Protein AF-A0A1J7IMK9-F1 (afdb_monomer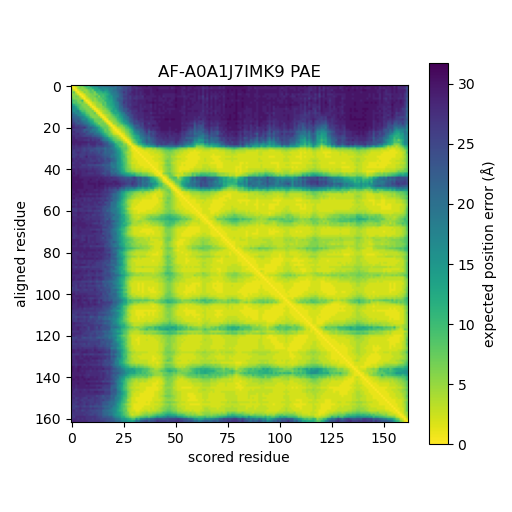)

Radius of gyration: 25.82 Å; Cα contacts (8 Å, |Δi|>4): 343; chains: 1; bounding box: 60×84×51 Å

Foldseek 3Di:
DPPDPPPPPPPPPPPDPPPPDPPPPPQPFDDWKKKAQWKWKKAQDPPPRQWIKIKTWIWTDPDPPDDTQIAMD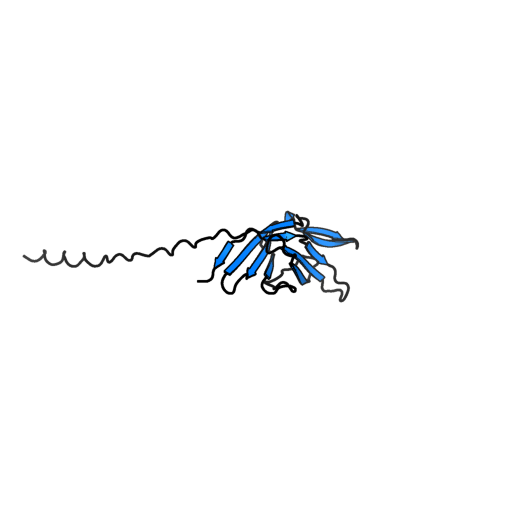MDTDRDLFHAWAPWDARPVDRQKTWIWHDDDFWIKTKIKGDPDPFKMKIFIDTGGCVQWDFDQDPVRDTMTIGNDDRIDITGITIGGDD

Structure (mmCIF, N/CA/C/O backbone):
data_AF-A0A1J7IMK9-F1
#
_entry.id   AF-A0A1J7IMK9-F1
#
loop_
_atom_site.group_PDB
_atom_site.id
_atom_site.type_symbol
_atom_site.label_atom_id
_atom_site.label_alt_id
_atom_site.label_comp_id
_atom_site.label_asym_id
_atom_site.label_entity_id
_atom_site.label_seq_id
_atom_site.pdbx_PDB_ins_code
_atom_site.Cartn_x
_atom_site.Cartn_y
_atom_site.Cartn_z
_atom_site.occupancy
_atom_site.B_iso_or_equiv
_atom_site.auth_seq_id
_atom_site.auth_comp_id
_atom_site.auth_asym_id
_atom_site.auth_atom_id
_atom_site.pdbx_PDB_model_num
ATOM 1 N N . MET A 1 1 ? -33.510 -70.139 31.226 1.00 50.41 1 MET A N 1
ATOM 2 C CA . MET A 1 1 ? -33.790 -68.727 31.565 1.00 50.41 1 MET A CA 1
ATOM 3 C C . MET A 1 1 ? -32.449 -68.019 31.714 1.00 50.41 1 MET A C 1
ATOM 5 O O . MET A 1 1 ? -31.914 -68.016 32.810 1.00 50.41 1 MET A O 1
ATOM 9 N N . THR A 1 2 ? -31.841 -67.535 30.623 1.00 49.69 2 THR A N 1
ATOM 10 C CA . THR A 1 2 ? -30.427 -67.088 30.686 1.00 49.69 2 THR A CA 1
ATOM 11 C C . THR A 1 2 ? -29.993 -66.141 29.558 1.00 49.69 2 THR A C 1
ATOM 13 O O . THR A 1 2 ? -28.808 -66.024 29.290 1.00 49.69 2 THR A O 1
ATOM 16 N N . TYR A 1 3 ? -30.919 -65.447 28.887 1.00 47.97 3 TYR A N 1
ATOM 17 C CA . TYR A 1 3 ? -30.563 -64.553 27.766 1.00 47.97 3 TYR A CA 1
ATOM 18 C C . TYR A 1 3 ? -31.279 -63.194 27.778 1.00 47.97 3 TYR A C 1
ATOM 20 O O . TYR A 1 3 ? -31.255 -62.487 26.779 1.00 47.97 3 TYR A O 1
ATOM 28 N N . LEU A 1 4 ? -31.909 -62.799 28.892 1.00 44.88 4 LEU A N 1
ATOM 29 C CA . LEU A 1 4 ? -32.626 -61.515 28.970 1.00 44.88 4 LEU A CA 1
ATOM 30 C C . LEU A 1 4 ? -31.878 -60.413 29.740 1.00 44.88 4 LEU A C 1
ATOM 32 O O . LEU A 1 4 ? -32.256 -59.252 29.652 1.00 44.88 4 LEU A O 1
ATOM 36 N N . ALA A 1 5 ? -30.816 -60.750 30.480 1.00 47.50 5 ALA A N 1
ATOM 37 C CA . ALA A 1 5 ? -30.140 -59.799 31.369 1.00 47.50 5 ALA A CA 1
ATOM 38 C C . ALA A 1 5 ? -29.012 -58.987 30.699 1.00 47.50 5 ALA A C 1
ATOM 40 O O . ALA A 1 5 ? -28.579 -57.985 31.255 1.00 47.50 5 ALA A O 1
ATOM 41 N N . TYR A 1 6 ? -28.546 -59.379 29.507 1.00 43.62 6 TYR A N 1
ATOM 42 C CA . TYR A 1 6 ? -27.388 -58.740 28.860 1.00 43.62 6 TYR A CA 1
ATOM 43 C C . TYR A 1 6 ? -27.736 -57.633 27.851 1.00 43.62 6 TYR A C 1
ATOM 45 O O . TYR A 1 6 ? -26.844 -56.911 27.421 1.00 43.62 6 TYR A O 1
ATOM 53 N N . MET A 1 7 ? -29.012 -57.446 27.500 1.00 41.06 7 MET A N 1
ATOM 54 C CA . MET A 1 7 ? -29.423 -56.425 26.518 1.00 41.06 7 MET A CA 1
ATOM 55 C C . MET A 1 7 ? -29.675 -55.035 27.124 1.00 41.06 7 MET A C 1
ATOM 57 O O . MET A 1 7 ? -29.785 -54.067 26.379 1.00 41.06 7 MET A O 1
ATOM 61 N N . LEU A 1 8 ? -29.740 -54.898 28.456 1.00 42.22 8 LEU A N 1
ATOM 62 C CA . LEU A 1 8 ? -30.086 -53.621 29.101 1.00 42.22 8 LEU A CA 1
ATOM 63 C C . LEU A 1 8 ? -28.885 -52.749 29.507 1.00 42.22 8 LEU A C 1
ATOM 65 O O . LEU A 1 8 ? -29.082 -51.618 29.937 1.00 42.22 8 LEU A O 1
ATOM 69 N N . ALA A 1 9 ? -27.652 -53.243 29.373 1.00 43.25 9 ALA A N 1
ATOM 70 C CA . ALA A 1 9 ? -26.451 -52.512 29.794 1.00 43.25 9 ALA A CA 1
ATOM 71 C C . ALA A 1 9 ? -25.758 -51.732 28.659 1.00 43.25 9 ALA A C 1
ATOM 73 O O . ALA A 1 9 ? -24.780 -51.036 28.916 1.00 43.25 9 ALA A O 1
ATOM 74 N N . LEU A 1 10 ? -26.245 -51.820 27.415 1.00 42.47 10 LEU A N 1
ATOM 75 C CA . LEU A 1 10 ? -25.598 -51.183 26.257 1.00 42.47 10 LEU A CA 1
ATOM 76 C C . LEU A 1 10 ? -26.254 -49.865 25.804 1.00 42.47 10 LEU A C 1
ATOM 78 O O . LEU A 1 10 ? -25.815 -49.278 24.821 1.00 42.47 10 LEU A O 1
ATOM 82 N N . LEU A 1 11 ? -27.302 -49.394 26.490 1.00 43.00 11 LEU A N 1
ATOM 83 C CA . LEU A 1 11 ? -28.131 -48.266 26.029 1.00 43.00 11 LEU A CA 1
ATOM 84 C C . LEU A 1 11 ? -27.959 -46.952 26.812 1.00 43.00 11 LEU A C 1
ATOM 86 O O . LEU A 1 11 ? -28.636 -45.978 26.501 1.00 43.00 11 LEU A O 1
ATOM 90 N N . CYS A 1 12 ? -27.042 -46.880 27.784 1.00 44.22 12 CYS A N 1
ATOM 91 C CA . CYS A 1 12 ? -26.853 -45.679 28.618 1.00 44.22 12 CYS A CA 1
ATOM 92 C C . CYS A 1 12 ? -25.571 -44.871 28.345 1.00 44.22 12 CYS A C 1
ATOM 94 O O . CYS A 1 12 ? -25.320 -43.900 29.050 1.00 44.22 12 CYS A O 1
ATOM 96 N N . ALA A 1 13 ? -24.771 -45.211 27.330 1.00 45.03 13 ALA A N 1
ATOM 97 C CA . ALA A 1 13 ? -23.503 -44.517 27.052 1.00 45.03 13 ALA A CA 1
ATOM 98 C C . ALA A 1 13 ? -23.560 -43.506 25.889 1.00 45.03 13 ALA A C 1
ATOM 100 O O . ALA A 1 13 ? -22.521 -43.071 25.407 1.00 45.03 13 ALA A O 1
ATOM 101 N N . LEU A 1 14 ? -24.752 -43.095 25.444 1.00 47.19 14 LEU A N 1
ATOM 102 C CA . LEU A 1 14 ? -24.914 -41.994 24.485 1.00 47.19 14 LEU A CA 1
ATOM 103 C C . LEU A 1 14 ? -25.219 -40.685 25.226 1.00 47.19 14 LEU A C 1
ATOM 105 O O . LEU A 1 14 ? -26.209 -40.003 24.957 1.00 47.19 14 LEU A O 1
ATOM 109 N N . LEU A 1 15 ? -24.351 -40.333 26.180 1.00 50.00 15 LEU A N 1
ATOM 110 C CA . LEU A 1 15 ? -24.221 -38.948 26.623 1.00 50.00 15 LEU A CA 1
ATOM 111 C C . LEU A 1 15 ? -23.784 -38.150 25.399 1.00 50.00 15 LEU A C 1
ATOM 113 O O . LEU A 1 15 ? -22.681 -38.315 24.883 1.00 50.00 15 LEU A O 1
ATOM 117 N N . HIS A 1 16 ? -24.725 -37.365 24.890 1.00 48.38 16 HIS A N 1
ATOM 118 C CA . HIS A 1 16 ? -24.543 -36.504 23.744 1.00 48.38 16 HIS A CA 1
ATOM 119 C C . HIS A 1 16 ? -23.356 -35.584 24.024 1.00 48.38 16 HIS A C 1
ATOM 121 O O . HIS A 1 16 ? -23.447 -34.671 24.844 1.00 48.38 16 HIS A O 1
ATOM 127 N N . ILE A 1 17 ? -22.243 -35.821 23.330 1.00 50.94 17 ILE A N 1
ATOM 128 C CA . ILE A 1 17 ? -21.227 -34.799 23.119 1.00 50.94 17 ILE A CA 1
ATOM 129 C C . ILE A 1 17 ? -21.915 -33.761 22.234 1.00 50.94 17 ILE A C 1
ATOM 131 O O . ILE A 1 17 ? -21.876 -33.831 21.008 1.00 50.94 17 ILE A O 1
ATOM 135 N N . ALA A 1 18 ? -22.629 -32.831 22.865 1.00 50.81 18 ALA A N 1
ATOM 136 C CA . ALA A 1 18 ? -22.988 -31.577 22.242 1.00 50.81 18 ALA A CA 1
ATOM 137 C C . ALA A 1 18 ? -21.663 -30.850 22.003 1.00 50.81 18 ALA A C 1
ATOM 139 O O . ALA A 1 18 ? -21.161 -30.135 22.868 1.00 50.81 18 ALA A O 1
ATOM 140 N N . SER A 1 19 ? -21.047 -31.107 20.848 1.00 50.31 19 SER A N 1
ATOM 141 C CA . SER A 1 19 ? -20.064 -30.197 20.283 1.00 50.31 19 SER A CA 1
ATOM 142 C C . SER A 1 19 ? -20.817 -28.889 20.079 1.00 50.31 19 SER A C 1
ATOM 144 O O . SER A 1 19 ? -21.570 -28.730 19.120 1.00 50.31 19 SER A O 1
ATOM 146 N N . ALA A 1 20 ? -20.711 -27.995 21.062 1.00 55.94 20 ALA A N 1
ATOM 147 C CA . ALA A 1 20 ? -21.046 -26.605 20.861 1.00 55.94 20 ALA A CA 1
ATOM 148 C C . ALA A 1 20 ? -20.140 -26.153 19.719 1.00 55.94 20 ALA A C 1
ATOM 150 O O . ALA A 1 20 ? -18.926 -26.027 19.899 1.00 55.94 20 ALA A O 1
ATOM 151 N N . ALA A 1 21 ? -20.715 -26.014 18.524 1.00 61.09 21 ALA A N 1
ATOM 152 C CA . ALA A 1 21 ? -20.041 -25.320 17.449 1.00 61.09 21 ALA A CA 1
ATOM 153 C C . ALA A 1 21 ? -19.584 -23.977 18.037 1.00 61.09 21 ALA A C 1
ATOM 155 O O . ALA A 1 21 ? -20.394 -23.328 18.715 1.00 61.09 21 ALA A O 1
ATOM 156 N N . PRO A 1 22 ? -18.307 -23.587 17.871 1.00 59.59 22 PRO A N 1
ATOM 157 C CA . PRO A 1 22 ? -17.878 -22.274 18.312 1.00 59.59 22 PRO A CA 1
ATOM 158 C C . PRO A 1 22 ? -18.860 -21.254 17.725 1.00 59.59 22 PRO A C 1
ATOM 160 O O . PRO A 1 22 ? -19.252 -21.407 16.559 1.00 59.59 22 PRO A O 1
ATOM 163 N N . PRO A 1 23 ? -19.335 -20.283 18.527 1.00 57.16 23 PRO A N 1
ATOM 164 C CA . PRO A 1 23 ? -20.238 -19.269 18.018 1.00 57.16 23 PRO A CA 1
ATOM 165 C C . PRO A 1 23 ? -19.612 -18.682 16.749 1.00 57.16 23 PRO A C 1
ATOM 167 O O . PRO A 1 23 ? -18.396 -18.458 16.735 1.00 57.16 23 PRO A O 1
ATOM 170 N N . PRO A 1 24 ? -20.392 -18.495 15.668 1.00 53.78 24 PRO A N 1
ATOM 171 C CA . PRO A 1 24 ? -19.868 -17.846 14.480 1.00 53.78 24 PRO A CA 1
ATOM 172 C C . PRO A 1 24 ? -19.241 -16.535 14.936 1.00 53.78 24 PRO A C 1
ATOM 174 O O . PRO A 1 24 ? -19.885 -15.773 15.662 1.00 53.78 24 PRO A O 1
ATOM 177 N N . ALA A 1 25 ? -17.971 -16.321 14.581 1.00 57.59 25 ALA A N 1
ATOM 178 C CA . ALA A 1 25 ? -17.305 -15.063 14.866 1.00 57.59 25 ALA A CA 1
ATOM 179 C C . ALA A 1 25 ? -18.241 -13.953 14.383 1.00 57.59 25 ALA A C 1
ATOM 181 O O . ALA A 1 25 ? -18.627 -13.937 13.210 1.00 57.59 25 ALA A O 1
ATOM 182 N N . LEU A 1 26 ? -18.677 -13.095 15.308 1.00 50.28 26 LEU A N 1
ATOM 183 C CA . LEU A 1 26 ? -19.381 -11.872 14.964 1.00 50.28 26 LEU A CA 1
ATOM 184 C C . LEU A 1 26 ? -18.401 -11.069 14.113 1.00 50.28 26 LEU A C 1
ATOM 186 O O . LEU A 1 26 ? -17.539 -10.379 14.643 1.00 50.28 26 LEU A O 1
ATOM 190 N N . ARG A 1 27 ? -18.497 -11.205 12.788 1.00 51.62 27 ARG A N 1
ATOM 191 C CA . ARG A 1 27 ? -17.904 -10.245 11.866 1.00 51.62 27 ARG A CA 1
ATOM 192 C C . ARG A 1 27 ? -18.714 -8.972 12.036 1.00 51.62 27 ARG A C 1
ATOM 194 O O . ARG A 1 27 ? -19.754 -8.796 11.405 1.00 51.62 27 ARG A O 1
ATOM 201 N N . SER A 1 28 ? -18.293 -8.151 12.992 1.00 59.88 28 SER A N 1
ATOM 202 C CA . SER A 1 28 ? -18.689 -6.756 13.030 1.00 59.88 28 SER A CA 1
ATOM 203 C C . SER A 1 28 ? -18.128 -6.142 11.755 1.00 59.88 28 SER A C 1
ATOM 205 O O . SER A 1 28 ? -16.920 -6.181 11.528 1.00 59.88 28 SER A O 1
ATOM 207 N N . THR A 1 29 ? -19.011 -5.675 10.876 1.00 64.75 29 THR A N 1
ATOM 208 C CA . THR A 1 29 ? -18.608 -4.943 9.676 1.00 64.75 29 THR A CA 1
ATOM 209 C C . THR A 1 29 ? -17.816 -3.724 10.133 1.00 64.75 29 THR A C 1
ATOM 211 O O . THR A 1 29 ? -18.400 -2.815 10.731 1.00 64.75 29 THR A O 1
ATOM 214 N N . GLY A 1 30 ? -16.501 -3.733 9.909 1.00 79.19 30 GLY A N 1
ATOM 215 C CA . GLY A 1 30 ? -15.650 -2.585 10.188 1.00 79.19 30 GLY A CA 1
ATOM 216 C C . GLY A 1 30 ? -15.980 -1.426 9.250 1.00 79.19 30 GLY A C 1
ATOM 217 O O . GLY A 1 30 ? -16.833 -1.525 8.362 1.00 79.19 30 GLY A O 1
ATOM 218 N N . ARG A 1 31 ? -15.325 -0.284 9.463 1.00 89.75 31 ARG A N 1
ATOM 219 C CA . ARG A 1 31 ? -15.462 0.870 8.564 1.00 89.75 31 ARG A CA 1
ATOM 220 C C . ARG A 1 31 ? -14.364 0.849 7.501 1.00 89.75 31 ARG A C 1
ATOM 222 O O . ARG A 1 31 ? -13.226 0.525 7.844 1.00 89.75 31 ARG A O 1
ATOM 229 N N . PRO A 1 32 ? -14.643 1.236 6.249 1.00 93.62 32 PRO A N 1
ATOM 230 C CA . PRO A 1 32 ? -13.588 1.363 5.258 1.00 93.62 32 PRO A CA 1
ATOM 231 C C . PRO A 1 32 ? -12.548 2.397 5.695 1.00 93.62 32 PRO A C 1
ATOM 233 O O . PRO A 1 32 ? -12.904 3.451 6.232 1.00 93.62 32 PRO A O 1
ATOM 236 N N . LEU A 1 33 ? -11.276 2.101 5.447 1.00 95.50 33 LEU A N 1
ATOM 237 C CA . LEU A 1 33 ? -10.183 3.052 5.611 1.00 95.50 33 LEU A CA 1
ATOM 238 C C . LEU A 1 33 ? -9.847 3.658 4.241 1.00 95.50 33 LEU A C 1
ATOM 240 O O . LEU A 1 33 ? -9.410 2.921 3.351 1.00 95.50 33 LEU A O 1
ATOM 244 N N . PRO A 1 34 ? -10.077 4.965 4.029 1.00 97.06 34 PRO A N 1
ATOM 245 C CA . PRO A 1 34 ? -9.657 5.645 2.812 1.00 97.06 34 PRO A CA 1
ATOM 246 C C . PRO A 1 34 ? -8.130 5.718 2.748 1.00 97.06 34 PRO A C 1
ATOM 248 O O . PRO A 1 34 ? -7.471 6.099 3.718 1.00 97.06 34 PRO A O 1
ATOM 251 N N . ILE A 1 35 ? -7.599 5.348 1.590 1.00 97.94 35 ILE A N 1
ATOM 252 C CA . ILE A 1 35 ? -6.191 5.421 1.229 1.00 97.94 35 ILE A CA 1
ATOM 253 C C . ILE A 1 35 ? -6.064 6.436 0.103 1.00 97.94 35 ILE A C 1
ATOM 255 O O . ILE A 1 35 ? -6.783 6.337 -0.891 1.00 97.94 35 ILE A O 1
ATOM 259 N N . ASP A 1 36 ? -5.138 7.375 0.248 1.00 97.94 36 ASP A N 1
ATOM 260 C CA . ASP A 1 36 ? -4.901 8.451 -0.707 1.00 97.94 36 ASP A CA 1
ATOM 261 C C . ASP A 1 36 ? -3.412 8.615 -1.006 1.00 97.94 36 ASP A C 1
ATOM 263 O O . ASP A 1 36 ? -2.558 8.432 -0.141 1.00 97.94 36 ASP A O 1
ATOM 267 N N . GLY A 1 37 ? -3.092 8.997 -2.241 1.00 97.62 37 GLY A N 1
ATOM 268 C CA . GLY A 1 37 ? -1.706 9.174 -2.676 1.00 97.62 37 GLY A CA 1
ATOM 269 C C . GLY A 1 37 ? -0.879 7.889 -2.604 1.00 97.62 37 GLY A C 1
ATOM 270 O O . GLY A 1 37 ? 0.311 7.964 -2.331 1.00 97.62 37 GLY A O 1
ATOM 271 N N . PHE A 1 38 ? -1.503 6.724 -2.805 1.00 98.25 38 PHE A N 1
ATOM 272 C CA . PHE A 1 38 ? -0.793 5.450 -2.827 1.00 98.25 38 PHE A CA 1
ATOM 273 C C . PHE A 1 38 ? 0.185 5.399 -4.003 1.00 98.25 38 PHE A C 1
ATOM 275 O O . PHE A 1 38 ? -0.218 5.539 -5.162 1.00 98.25 38 PHE A O 1
ATOM 282 N N . VAL A 1 39 ? 1.454 5.153 -3.694 1.00 97.38 39 VAL A N 1
ATOM 283 C CA . VAL A 1 39 ? 2.552 4.988 -4.648 1.00 97.38 39 VAL A CA 1
ATOM 284 C C . VAL A 1 39 ? 3.378 3.781 -4.223 1.00 97.38 39 VAL A C 1
ATOM 286 O O . VAL A 1 39 ? 3.638 3.575 -3.040 1.00 97.38 39 VAL A O 1
ATOM 289 N N . ALA A 1 40 ? 3.809 2.985 -5.198 1.00 97.25 40 ALA A N 1
ATOM 290 C CA . ALA A 1 40 ? 4.760 1.903 -4.990 1.00 97.25 40 ALA A CA 1
ATOM 291 C C . ALA A 1 40 ? 5.681 1.808 -6.208 1.00 97.25 40 ALA A C 1
ATOM 293 O O . ALA A 1 40 ? 5.195 1.713 -7.339 1.00 97.25 40 ALA A O 1
ATOM 294 N N . GLN A 1 41 ? 6.995 1.858 -6.001 1.00 95.19 41 GLN A N 1
ATOM 295 C CA . GLN A 1 41 ? 7.954 1.854 -7.101 1.00 95.19 41 GLN A CA 1
ATOM 296 C C . GLN A 1 41 ? 9.358 1.389 -6.704 1.00 95.19 41 GLN A C 1
ATOM 298 O O . GLN A 1 41 ? 9.805 1.603 -5.579 1.00 95.19 41 GLN A O 1
ATOM 303 N N . GLY A 1 42 ? 10.062 0.800 -7.668 1.00 93.62 42 GLY A N 1
ATOM 304 C CA . GLY A 1 42 ? 11.509 0.632 -7.631 1.00 93.62 42 GLY A CA 1
ATOM 305 C C . GLY A 1 42 ? 12.232 1.907 -8.080 1.00 93.62 42 GLY A C 1
ATOM 306 O O . GLY A 1 42 ? 11.705 2.707 -8.856 1.00 93.62 42 GLY A O 1
ATOM 307 N N . TYR A 1 43 ? 13.456 2.088 -7.605 1.00 87.12 43 TYR A N 1
ATOM 308 C CA . TYR A 1 43 ? 14.338 3.210 -7.886 1.00 87.12 43 TYR A CA 1
ATOM 309 C C . TYR A 1 43 ? 15.774 2.711 -8.076 1.00 87.12 43 TYR A C 1
ATOM 311 O O . TYR A 1 43 ? 16.264 1.911 -7.271 1.00 87.12 43 TYR A O 1
ATOM 319 N N . PRO A 1 44 ? 16.497 3.215 -9.087 1.00 79.75 44 PRO A N 1
ATOM 320 C CA . PRO A 1 44 ? 17.933 3.013 -9.162 1.00 79.75 44 PRO A CA 1
ATOM 321 C C . PRO A 1 44 ? 18.598 3.809 -8.036 1.00 79.75 44 PRO A C 1
ATOM 323 O O . PRO A 1 44 ? 18.572 5.040 -8.060 1.00 79.75 44 PRO A O 1
ATOM 326 N N . ASP A 1 45 ? 19.182 3.130 -7.041 1.00 70.12 45 ASP A N 1
ATOM 327 C CA . ASP A 1 45 ? 20.055 3.832 -6.103 1.00 70.12 45 ASP A CA 1
ATOM 328 C C . ASP A 1 45 ? 21.335 4.243 -6.835 1.00 70.12 45 ASP A C 1
ATOM 330 O O . ASP A 1 45 ? 21.933 3.479 -7.597 1.00 70.12 45 ASP A O 1
ATOM 334 N N . VAL A 1 46 ? 21.742 5.485 -6.614 1.00 57.50 46 VAL A N 1
ATOM 335 C CA . VAL A 1 46 ? 22.911 6.100 -7.245 1.00 57.50 46 VAL A CA 1
ATOM 336 C C . VAL A 1 46 ? 24.131 6.043 -6.316 1.00 57.50 46 VAL A C 1
ATOM 338 O O . VAL A 1 46 ? 25.213 6.479 -6.706 1.00 57.50 46 VAL A O 1
ATOM 341 N N . MET A 1 47 ? 23.974 5.538 -5.083 1.00 56.84 47 MET A N 1
ATOM 342 C CA . MET A 1 47 ? 24.992 5.661 -4.035 1.00 56.84 47 MET A CA 1
ATOM 343 C C . MET A 1 47 ? 26.065 4.559 -4.045 1.00 56.84 47 MET A C 1
ATOM 345 O O . MET A 1 47 ? 27.222 4.871 -3.760 1.00 56.84 47 MET A O 1
ATOM 349 N N . ASP A 1 48 ? 25.740 3.305 -4.391 1.00 59.28 48 ASP A N 1
ATOM 350 C CA . ASP A 1 48 ? 26.712 2.190 -4.353 1.00 59.28 48 ASP A CA 1
ATOM 351 C C . ASP A 1 48 ? 26.782 1.310 -5.619 1.00 59.28 48 ASP A C 1
ATOM 353 O O . ASP A 1 48 ? 27.687 0.483 -5.747 1.00 59.28 48 ASP A O 1
ATOM 357 N N . GLY A 1 49 ? 25.890 1.531 -6.592 1.00 59.00 49 GLY A N 1
ATOM 358 C CA . GLY A 1 49 ? 25.910 0.888 -7.910 1.00 59.00 49 GLY A CA 1
ATOM 359 C C . GLY A 1 49 ? 25.531 -0.598 -7.934 1.00 59.00 49 GLY A C 1
ATOM 360 O O . GLY A 1 49 ? 25.556 -1.191 -9.013 1.00 59.00 49 GLY A O 1
ATOM 361 N N . THR A 1 50 ? 25.183 -1.201 -6.792 1.00 71.12 50 THR A N 1
ATOM 362 C CA . THR A 1 50 ? 24.752 -2.609 -6.713 1.00 71.12 50 THR A CA 1
ATOM 363 C C . THR A 1 50 ? 23.392 -2.801 -6.065 1.00 71.12 50 THR A C 1
ATOM 365 O O . THR A 1 50 ? 22.734 -3.792 -6.372 1.00 71.12 50 THR A O 1
ATOM 368 N N . ASN A 1 51 ? 22.972 -1.882 -5.197 1.00 75.19 51 ASN A N 1
ATOM 369 C CA . ASN A 1 51 ? 21.668 -1.939 -4.560 1.00 75.19 51 ASN A CA 1
ATOM 370 C C . ASN A 1 51 ? 20.687 -0.998 -5.259 1.00 75.19 51 ASN A C 1
ATOM 372 O O . ASN A 1 51 ? 21.051 0.040 -5.814 1.00 75.19 51 ASN A O 1
ATOM 376 N N . HIS A 1 52 ? 19.422 -1.388 -5.251 1.00 87.81 52 HIS A N 1
ATOM 377 C CA . HIS A 1 52 ? 18.310 -0.577 -5.716 1.00 87.81 52 HIS A CA 1
ATOM 378 C C . HIS A 1 52 ? 17.372 -0.316 -4.542 1.00 87.81 52 HIS A C 1
ATOM 380 O O . HIS A 1 52 ? 17.395 -1.044 -3.550 1.00 87.81 52 HIS A O 1
ATOM 386 N N . LEU A 1 53 ? 16.550 0.724 -4.633 1.00 90.81 53 LEU A N 1
ATOM 387 C CA . LEU A 1 53 ? 15.593 1.057 -3.585 1.00 90.81 53 LEU A CA 1
ATOM 388 C C . LEU A 1 53 ? 14.186 0.722 -4.054 1.00 90.81 53 LEU A C 1
ATOM 390 O O . LEU A 1 53 ? 13.793 1.073 -5.156 1.00 90.81 53 LEU A O 1
ATOM 394 N N . SER A 1 54 ? 13.402 0.086 -3.201 1.00 93.75 54 SER A N 1
ATOM 395 C CA . SER A 1 54 ? 11.954 0.015 -3.336 1.00 93.75 54 SER A CA 1
ATOM 396 C C . SER A 1 54 ? 11.339 1.012 -2.373 1.00 93.75 54 SER A C 1
ATOM 398 O O . SER A 1 54 ? 11.822 1.168 -1.255 1.00 93.75 54 SER A O 1
ATOM 400 N N . PHE A 1 55 ? 10.266 1.668 -2.786 1.00 94.25 55 PHE A N 1
ATOM 401 C CA . PHE A 1 55 ? 9.549 2.652 -1.995 1.00 94.25 55 PHE A CA 1
ATOM 402 C C . PHE A 1 55 ? 8.052 2.414 -2.112 1.00 94.25 55 PHE A C 1
ATOM 404 O O . PHE A 1 55 ? 7.534 2.224 -3.213 1.00 94.25 55 PHE A O 1
ATOM 411 N N . VAL A 1 56 ? 7.361 2.449 -0.979 1.00 97.19 56 VAL A N 1
ATOM 412 C CA . VAL A 1 56 ? 5.901 2.420 -0.921 1.00 97.19 56 VAL A CA 1
ATOM 413 C C . VAL A 1 56 ? 5.455 3.500 0.046 1.00 97.19 56 VAL A C 1
ATOM 415 O O . VAL A 1 56 ? 5.942 3.545 1.177 1.00 97.19 56 VAL A O 1
ATOM 418 N N . GLU A 1 57 ? 4.524 4.343 -0.381 1.00 97.50 57 GLU A N 1
ATOM 419 C CA . GLU A 1 57 ? 3.913 5.365 0.460 1.00 97.50 57 GLU A CA 1
ATOM 420 C C . GLU A 1 57 ? 2.417 5.501 0.212 1.00 97.50 57 GLU A C 1
ATOM 422 O O . GLU A 1 57 ? 1.909 5.164 -0.856 1.00 97.50 57 GLU A O 1
ATOM 427 N N . TYR A 1 58 ? 1.713 6.001 1.220 1.00 98.12 58 TYR A N 1
ATOM 428 C CA . TYR A 1 58 ? 0.313 6.379 1.135 1.00 98.12 58 TYR A CA 1
ATOM 429 C C . TYR A 1 58 ? -0.078 7.255 2.327 1.00 98.12 58 TYR A C 1
ATOM 431 O O . TYR A 1 58 ? 0.630 7.346 3.333 1.00 98.12 58 TYR A O 1
ATOM 439 N N . ASN A 1 59 ? -1.251 7.862 2.233 1.00 97.94 59 ASN A N 1
ATOM 440 C CA . ASN A 1 59 ? -1.926 8.532 3.331 1.00 97.94 59 ASN A CA 1
ATOM 441 C C . ASN A 1 59 ? -3.184 7.755 3.714 1.00 97.94 59 ASN A C 1
ATOM 443 O O . ASN A 1 59 ? -3.881 7.240 2.841 1.00 97.94 59 ASN A O 1
ATOM 447 N N . VAL A 1 60 ? -3.487 7.680 5.007 1.00 97.44 60 VAL A N 1
ATOM 448 C CA . VAL A 1 60 ? -4.731 7.086 5.515 1.00 97.44 60 VAL A CA 1
ATOM 449 C C . VAL A 1 60 ? -5.460 8.062 6.421 1.00 97.44 60 VAL A C 1
ATOM 451 O O . VAL A 1 60 ? -4.865 8.645 7.325 1.00 97.44 60 VAL A O 1
ATOM 454 N N . THR A 1 61 ? -6.764 8.216 6.204 1.00 95.88 61 THR A N 1
ATOM 455 C CA . THR A 1 61 ? -7.627 9.018 7.081 1.00 95.88 61 THR A CA 1
ATOM 456 C C . THR A 1 61 ? -8.426 8.082 7.973 1.00 95.88 61 THR A C 1
ATOM 458 O O . THR A 1 61 ? -9.260 7.315 7.496 1.00 95.88 61 THR A O 1
ATOM 461 N N . LEU A 1 62 ? -8.170 8.120 9.280 1.00 93.31 62 LEU A N 1
ATOM 462 C CA . LEU A 1 62 ? -8.775 7.168 10.210 1.00 93.31 62 LEU A CA 1
ATOM 463 C C . LEU A 1 62 ? -10.258 7.457 10.433 1.00 93.31 62 LEU A C 1
ATOM 465 O O . LEU A 1 62 ? -11.063 6.521 10.415 1.00 93.31 62 LEU A O 1
ATOM 469 N N . SER A 1 63 ? -10.636 8.726 10.613 1.00 88.56 63 SER A N 1
ATOM 470 C CA . SER A 1 63 ? -12.027 9.154 10.805 1.00 88.56 63 SER A CA 1
ATOM 471 C C . SER A 1 63 ? -12.377 10.374 9.941 1.00 88.56 63 SER A C 1
ATOM 473 O O . SER A 1 63 ? -11.513 11.208 9.670 1.00 88.56 63 SER A O 1
ATOM 475 N N . PRO A 1 64 ? -13.647 10.540 9.521 1.00 85.31 64 PRO A N 1
ATOM 476 C CA . PRO A 1 64 ? -14.062 11.722 8.770 1.00 85.31 64 PRO A CA 1
ATOM 477 C C . PRO A 1 64 ? -13.783 13.024 9.535 1.00 85.31 64 PRO A C 1
ATOM 479 O O . PRO A 1 64 ? -14.257 13.197 10.656 1.00 85.31 64 PRO A O 1
ATOM 482 N N . GLY A 1 65 ? -13.063 13.952 8.899 1.00 85.50 65 GLY A N 1
ATOM 483 C CA . GLY A 1 65 ? -12.712 15.254 9.478 1.00 85.50 65 GLY A CA 1
ATOM 484 C C . GLY A 1 65 ? -11.408 15.279 10.283 1.00 85.50 65 GLY A C 1
ATOM 485 O O . GLY A 1 65 ? -11.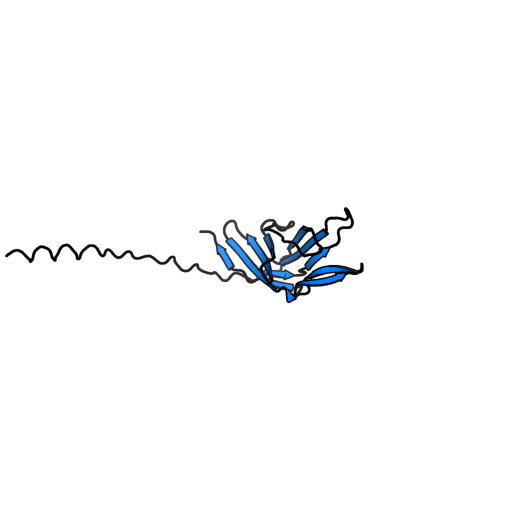070 16.336 10.808 1.00 85.50 65 GLY A O 1
ATOM 486 N N . GLU A 1 66 ? -10.690 14.157 10.371 1.00 88.50 66 GLU A N 1
ATOM 487 C CA . GLU A 1 66 ? -9.327 14.102 10.909 1.00 88.50 66 GLU A CA 1
ATOM 488 C C . GLU A 1 66 ? -8.282 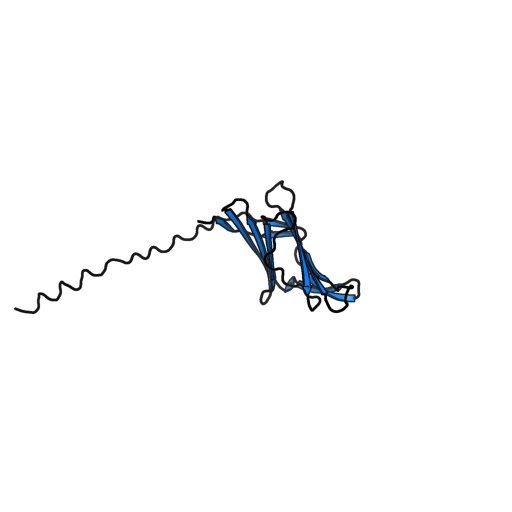14.309 9.804 1.00 88.50 66 GLU A C 1
ATOM 490 O O . GLU A 1 66 ? -8.556 14.083 8.621 1.00 88.50 66 GLU A O 1
ATOM 495 N N . ASP A 1 67 ? -7.081 14.732 10.203 1.00 90.56 67 ASP A N 1
ATOM 496 C CA . ASP A 1 67 ? -5.927 14.806 9.309 1.00 90.56 67 ASP A CA 1
ATOM 497 C C . ASP A 1 67 ? -5.477 13.399 8.885 1.00 90.56 67 ASP A C 1
ATOM 499 O O . ASP A 1 67 ? -5.630 12.416 9.617 1.00 90.56 67 ASP A O 1
ATOM 503 N N . SER A 1 68 ? -4.894 13.303 7.692 1.00 94.31 68 SER A N 1
ATOM 504 C CA . SER A 1 68 ? -4.371 12.043 7.174 1.00 94.31 68 SER A CA 1
ATOM 505 C C . SER A 1 68 ? -3.004 11.703 7.770 1.00 94.31 68 SER A C 1
ATOM 507 O O . SER A 1 68 ? -2.136 12.566 7.907 1.00 94.31 68 SER A O 1
ATOM 509 N N . ILE A 1 69 ? -2.778 10.421 8.039 1.00 96.44 69 ILE A N 1
ATOM 510 C CA . ILE A 1 69 ? -1.499 9.885 8.504 1.00 96.44 69 ILE A CA 1
ATOM 511 C C . ILE A 1 69 ? -0.694 9.431 7.293 1.00 96.44 69 ILE A C 1
ATOM 513 O O . ILE A 1 69 ? -1.147 8.569 6.541 1.00 96.44 69 ILE A O 1
ATOM 517 N N . TRP A 1 70 ? 0.509 9.980 7.137 1.00 96.62 70 TRP A N 1
ATOM 518 C CA . TRP A 1 70 ? 1.448 9.560 6.101 1.00 96.62 70 TRP A CA 1
ATOM 519 C C . TRP A 1 70 ? 2.245 8.334 6.555 1.00 96.62 70 TRP A C 1
ATOM 521 O O . TRP A 1 70 ? 2.874 8.321 7.620 1.00 96.62 70 TRP A O 1
ATOM 531 N N . CYS A 1 71 ? 2.214 7.297 5.729 1.00 97.88 71 CYS A N 1
ATOM 532 C CA . CYS A 1 71 ? 2.853 6.015 5.953 1.00 97.88 71 CYS A CA 1
ATOM 533 C C . CYS A 1 71 ? 3.765 5.728 4.767 1.00 97.88 71 CYS A C 1
ATOM 535 O O . CYS A 1 71 ? 3.321 5.768 3.623 1.00 97.88 71 CYS A O 1
ATOM 537 N N . TRP A 1 72 ? 5.032 5.433 5.032 1.00 96.94 72 TRP A N 1
ATOM 538 C CA . TRP A 1 72 ? 5.991 5.117 3.985 1.00 96.94 72 TRP A CA 1
ATOM 539 C C . TRP A 1 72 ? 7.052 4.153 4.496 1.00 96.94 72 TRP A C 1
ATOM 541 O O . TRP A 1 72 ? 7.351 4.099 5.694 1.00 96.94 72 TRP A O 1
ATOM 551 N N . ALA A 1 73 ? 7.601 3.371 3.580 1.00 95.50 73 ALA A N 1
ATOM 552 C CA . ALA A 1 73 ? 8.747 2.519 3.821 1.00 95.50 73 ALA A CA 1
ATOM 553 C C . ALA A 1 73 ? 9.610 2.470 2.566 1.00 95.50 73 ALA A C 1
ATOM 555 O O . ALA A 1 73 ? 9.114 2.573 1.443 1.00 95.50 73 ALA A O 1
ATOM 556 N N . TRP A 1 74 ? 10.903 2.278 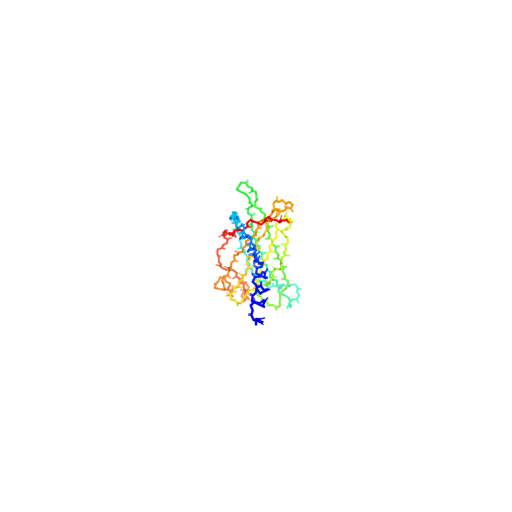2.784 1.00 92.56 74 TRP A N 1
ATOM 557 C CA . TRP A 1 74 ? 11.849 1.947 1.737 1.00 92.56 74 TRP A CA 1
ATOM 558 C C . TRP A 1 74 ? 12.646 0.717 2.142 1.00 92.56 74 TRP A C 1
ATOM 560 O O . TRP A 1 74 ? 12.830 0.446 3.332 1.00 92.56 74 TRP A O 1
ATOM 570 N N . SER A 1 75 ? 13.102 -0.032 1.151 1.00 89.75 75 SER A N 1
ATOM 571 C CA . SER A 1 75 ? 13.947 -1.202 1.345 1.00 89.75 75 SER A CA 1
ATOM 572 C C . SER A 1 75 ? 14.965 -1.311 0.223 1.00 89.75 75 SER A C 1
ATOM 574 O O . SER A 1 75 ? 14.700 -0.922 -0.913 1.00 89.75 75 SER A O 1
ATOM 576 N N . GLU A 1 76 ? 16.137 -1.842 0.552 1.00 90.44 76 GLU A N 1
ATOM 577 C CA . GLU A 1 76 ? 17.106 -2.253 -0.454 1.00 90.44 76 GLU A CA 1
ATOM 578 C C . GLU A 1 76 ? 16.611 -3.530 -1.141 1.00 90.44 76 GLU A C 1
ATOM 580 O O . GLU A 1 76 ? 16.172 -4.484 -0.492 1.00 90.44 76 GLU A O 1
ATOM 585 N N . VAL A 1 77 ? 16.687 -3.539 -2.465 1.00 89.31 77 VAL A N 1
ATOM 586 C CA . VAL A 1 77 ? 16.288 -4.639 -3.338 1.00 89.31 77 VAL A CA 1
ATOM 587 C C . VAL A 1 77 ? 17.402 -4.929 -4.339 1.00 89.31 77 VAL A C 1
ATOM 589 O O . VAL A 1 77 ? 18.181 -4.055 -4.721 1.00 89.31 77 VAL A O 1
ATOM 592 N N . SER A 1 78 ? 17.503 -6.193 -4.748 1.00 88.06 78 SER A N 1
ATOM 593 C CA . SER A 1 78 ? 18.550 -6.672 -5.659 1.00 88.06 78 SER A CA 1
ATOM 594 C C . SER A 1 78 ? 18.312 -6.306 -7.125 1.00 88.06 78 SER A C 1
ATOM 596 O O . SER A 1 78 ? 19.202 -6.467 -7.954 1.00 88.06 78 SER A O 1
ATOM 598 N N . ASP A 1 79 ? 17.093 -5.891 -7.462 1.00 88.00 79 ASP A N 1
ATOM 599 C CA . ASP A 1 79 ? 16.671 -5.443 -8.784 1.00 88.00 79 ASP A CA 1
ATOM 600 C C . ASP A 1 79 ? 15.774 -4.201 -8.651 1.00 88.00 79 ASP A C 1
ATOM 602 O O . ASP A 1 79 ? 15.423 -3.782 -7.554 1.00 88.00 79 ASP A O 1
ATOM 606 N N . LEU A 1 80 ? 15.391 -3.595 -9.773 1.00 90.88 80 LEU A N 1
ATOM 607 C CA . LEU A 1 80 ? 14.527 -2.407 -9.816 1.00 90.88 80 LEU A CA 1
ATOM 608 C C . LEU A 1 80 ? 13.034 -2.741 -9.617 1.00 90.88 80 LEU A C 1
ATOM 610 O O . LEU A 1 80 ? 12.161 -2.034 -10.132 1.00 90.88 80 LEU A O 1
ATOM 614 N N . SER A 1 81 ? 12.740 -3.846 -8.926 1.00 93.31 81 SER A N 1
ATOM 615 C CA . SER A 1 81 ? 11.379 -4.265 -8.602 1.00 93.31 81 SER A CA 1
ATOM 616 C C . SER A 1 81 ? 10.860 -3.582 -7.334 1.00 93.31 81 SER A C 1
ATOM 618 O O . SER A 1 81 ? 11.613 -3.026 -6.535 1.00 93.31 81 SER A O 1
ATOM 620 N N . ILE A 1 82 ? 9.543 -3.622 -7.148 1.00 95.25 82 ILE A N 1
ATOM 621 C CA . ILE A 1 82 ? 8.908 -3.249 -5.890 1.00 95.25 82 ILE A CA 1
ATOM 622 C C . ILE A 1 82 ? 9.079 -4.424 -4.929 1.00 95.25 82 ILE A C 1
ATOM 624 O O . ILE A 1 82 ? 8.530 -5.511 -5.150 1.00 95.25 82 ILE A O 1
ATOM 628 N N . GLY A 1 83 ? 9.850 -4.183 -3.875 1.00 94.12 83 GLY A N 1
ATOM 629 C CA . GLY A 1 83 ? 10.130 -5.127 -2.807 1.00 94.12 83 GLY A CA 1
ATOM 630 C C . GLY A 1 83 ? 9.013 -5.218 -1.774 1.00 94.12 83 GLY A C 1
ATOM 631 O O . GLY A 1 83 ? 8.124 -4.369 -1.687 1.00 94.12 83 GLY A O 1
ATOM 632 N N . ASP A 1 84 ? 9.105 -6.258 -0.952 1.00 95.81 84 ASP A N 1
ATOM 633 C CA . ASP A 1 84 ? 8.190 -6.467 0.162 1.00 95.81 84 ASP A CA 1
ATOM 634 C C . ASP A 1 84 ? 8.413 -5.432 1.272 1.00 95.81 84 ASP A C 1
ATOM 636 O O . ASP A 1 84 ? 9.543 -5.120 1.660 1.00 95.81 84 ASP A O 1
ATOM 640 N N . VAL A 1 85 ? 7.307 -4.964 1.842 1.00 96.88 85 VAL A N 1
ATOM 641 C CA . VAL A 1 85 ? 7.258 -4.217 3.094 1.00 96.88 85 VAL A CA 1
ATOM 642 C C . VAL A 1 85 ? 6.605 -5.117 4.146 1.00 96.88 85 VAL A C 1
ATOM 644 O O . VAL A 1 85 ? 5.380 -5.303 4.111 1.00 96.88 85 VAL A O 1
ATOM 647 N N . PRO A 1 86 ? 7.379 -5.686 5.092 1.00 96.88 86 PRO A N 1
ATOM 648 C CA . PRO A 1 86 ? 6.809 -6.457 6.192 1.00 96.88 86 PRO A CA 1
ATOM 649 C C . PRO A 1 86 ? 5.958 -5.552 7.088 1.00 96.88 86 PRO A C 1
ATOM 651 O O . PRO A 1 86 ? 6.020 -4.328 6.986 1.00 96.88 86 PRO A O 1
ATOM 654 N N . THR A 1 87 ? 5.182 -6.143 8.000 1.00 97.38 87 THR A N 1
ATOM 655 C CA . THR A 1 87 ? 4.326 -5.370 8.908 1.00 97.38 87 THR A CA 1
ATOM 656 C C . THR A 1 87 ? 5.123 -4.317 9.680 1.00 97.38 87 THR A C 1
ATOM 658 O O . THR A 1 87 ? 5.893 -4.640 10.585 1.00 97.38 87 THR A O 1
ATOM 661 N N . THR A 1 88 ? 4.881 -3.056 9.341 1.00 96.62 88 THR A N 1
ATOM 662 C CA . THR A 1 88 ? 5.589 -1.876 9.833 1.00 96.62 88 THR A CA 1
ATOM 663 C C . THR A 1 88 ? 4.584 -0.860 10.351 1.00 96.62 88 THR A C 1
ATOM 665 O O . THR A 1 88 ? 3.460 -0.764 9.862 1.00 96.62 88 THR A O 1
ATOM 668 N N . ALA A 1 89 ? 4.974 -0.113 11.379 1.00 97.19 89 ALA A N 1
ATOM 669 C CA . ALA A 1 89 ? 4.174 0.983 11.906 1.00 97.19 89 ALA A CA 1
ATOM 670 C C . ALA A 1 89 ? 4.355 2.251 11.056 1.00 97.19 89 ALA A C 1
ATOM 672 O O . ALA A 1 89 ? 5.456 2.516 10.570 1.00 97.19 89 ALA A O 1
ATOM 673 N N . CYS A 1 90 ? 3.308 3.060 10.902 1.00 96.56 90 CYS A N 1
ATOM 674 C CA . CYS A 1 90 ? 3.461 4.386 10.304 1.00 96.56 90 CYS A CA 1
ATOM 675 C C . CYS A 1 90 ? 4.281 5.282 11.239 1.00 96.56 90 CYS A C 1
ATOM 677 O O . CYS A 1 90 ? 4.057 5.291 12.447 1.00 96.56 90 CYS A O 1
ATOM 679 N N . GLN A 1 91 ? 5.226 6.056 10.699 1.00 90.69 91 GLN A N 1
ATOM 680 C CA . GLN A 1 91 ? 6.131 6.868 11.526 1.00 90.69 91 GLN A CA 1
ATOM 681 C C . GLN A 1 91 ? 5.398 7.940 12.339 1.00 90.69 91 GLN A C 1
ATOM 683 O O . GLN A 1 91 ? 5.791 8.235 13.465 1.00 90.69 91 GLN A O 1
ATOM 688 N N . ALA A 1 92 ? 4.341 8.524 11.771 1.00 89.62 92 ALA A N 1
ATOM 689 C CA . ALA A 1 92 ? 3.558 9.559 12.438 1.00 89.62 92 ALA A CA 1
ATOM 690 C C . ALA A 1 92 ? 2.611 8.999 13.516 1.00 89.62 92 ALA A C 1
ATOM 692 O O . ALA A 1 92 ? 2.296 9.710 14.468 1.00 89.62 92 ALA A O 1
ATOM 693 N N . ASP A 1 93 ? 2.184 7.736 13.398 1.00 93.94 93 ASP A N 1
ATOM 694 C CA . ASP A 1 93 ? 1.296 7.084 14.362 1.00 93.94 93 ASP A CA 1
ATOM 695 C C . ASP A 1 93 ? 1.546 5.570 14.414 1.00 93.94 93 ASP A C 1
ATOM 697 O O . ASP A 1 93 ? 1.210 4.819 13.495 1.00 93.94 93 ASP A O 1
ATOM 701 N N . HIS A 1 94 ? 2.096 5.107 15.539 1.00 95.06 94 HIS A N 1
ATOM 702 C CA . HIS A 1 94 ? 2.447 3.702 15.733 1.00 95.06 94 HIS A CA 1
ATOM 703 C C . HIS A 1 94 ? 1.240 2.780 15.980 1.00 95.06 94 HIS A C 1
ATOM 705 O O . HIS A 1 94 ? 1.401 1.555 16.017 1.00 95.06 94 HIS A O 1
ATOM 711 N N . THR A 1 95 ? 0.043 3.342 16.175 1.00 95.75 95 THR A N 1
ATOM 712 C CA . THR A 1 95 ? -1.206 2.574 16.263 1.00 95.75 95 THR A CA 1
ATOM 713 C C . THR A 1 95 ? -1.680 2.097 14.894 1.00 95.75 95 THR A C 1
ATOM 715 O O . THR A 1 95 ? -2.455 1.140 14.821 1.00 95.75 95 THR A O 1
ATOM 718 N N . VAL A 1 96 ? -1.189 2.714 13.814 1.00 97.44 96 VAL A N 1
ATOM 719 C CA . VAL A 1 96 ? -1.417 2.278 12.437 1.00 97.44 96 VAL A CA 1
ATOM 720 C C . VAL A 1 96 ? -0.249 1.409 11.990 1.00 97.44 96 VAL A C 1
ATOM 722 O O . VAL A 1 96 ? 0.911 1.824 12.026 1.00 97.44 96 VAL A O 1
ATOM 725 N N . LYS A 1 97 ? -0.550 0.188 11.549 1.00 97.88 97 LYS A N 1
ATOM 726 C CA . LYS A 1 97 ? 0.437 -0.734 10.976 1.00 97.88 97 LYS A CA 1
ATOM 727 C C . LYS A 1 97 ? -0.014 -1.219 9.620 1.00 97.88 97 LYS A C 1
ATOM 729 O O . LYS A 1 97 ? -1.205 -1.416 9.401 1.00 97.88 97 LYS A O 1
ATOM 734 N N . TRP A 1 98 ? 0.937 -1.487 8.746 1.00 98.31 98 TRP A N 1
ATOM 735 C CA . TRP A 1 98 ? 0.659 -1.883 7.379 1.00 98.31 98 TRP A CA 1
ATOM 736 C C . TRP A 1 98 ? 1.739 -2.794 6.820 1.00 98.31 98 TRP A C 1
ATOM 738 O O . TRP A 1 98 ? 2.828 -2.901 7.379 1.00 98.31 98 TRP A O 1
ATOM 748 N N . SER A 1 99 ? 1.422 -3.463 5.722 1.00 98.31 99 SER A N 1
ATOM 749 C CA . SER A 1 99 ? 2.366 -4.262 4.949 1.00 98.31 99 SER A CA 1
ATOM 750 C C . SER A 1 99 ? 2.012 -4.209 3.473 1.00 98.31 99 SER A C 1
ATOM 752 O O . SER A 1 99 ? 0.848 -4.027 3.111 1.00 98.31 99 SER A O 1
ATOM 754 N N . PHE A 1 100 ? 3.004 -4.445 2.630 1.00 97.88 100 PHE A N 1
ATOM 755 C CA . PHE A 1 100 ? 2.848 -4.576 1.191 1.00 97.88 100 PHE A CA 1
ATOM 756 C C . PHE A 1 100 ? 3.682 -5.772 0.746 1.00 97.88 100 PHE A C 1
ATOM 758 O O . PHE A 1 100 ? 4.900 -5.687 0.689 1.00 97.88 100 PHE A O 1
ATOM 765 N N . MET A 1 101 ? 3.038 -6.914 0.527 1.00 97.44 101 MET A N 1
ATOM 766 C CA . MET A 1 101 ? 3.731 -8.185 0.300 1.00 97.44 101 MET A CA 1
ATOM 767 C C . MET A 1 101 ? 3.386 -8.734 -1.076 1.00 97.44 101 MET A C 1
ATOM 769 O O . MET A 1 101 ? 2.207 -8.813 -1.428 1.00 97.44 101 MET A O 1
ATOM 773 N N . LYS A 1 102 ? 4.385 -9.179 -1.829 1.00 94.81 102 LYS A N 1
ATOM 774 C CA . LYS A 1 102 ? 4.179 -9.900 -3.078 1.00 94.81 102 LYS A CA 1
ATOM 775 C C . LYS A 1 102 ? 3.505 -11.249 -2.809 1.00 94.81 102 LYS A C 1
ATOM 777 O O . LYS A 1 102 ? 3.912 -12.025 -1.945 1.00 94.81 102 LYS A O 1
ATOM 782 N N . ALA A 1 103 ? 2.452 -11.522 -3.563 1.00 93.06 103 ALA A N 1
ATOM 783 C CA . ALA A 1 103 ? 1.767 -12.803 -3.663 1.00 93.06 103 ALA A CA 1
ATOM 784 C C . ALA A 1 103 ? 2.060 -13.436 -5.039 1.00 93.06 103 ALA A C 1
ATOM 786 O O . ALA A 1 103 ? 2.882 -12.929 -5.796 1.00 93.06 103 ALA A O 1
ATOM 787 N N . ALA A 1 104 ? 1.427 -14.572 -5.357 1.00 90.12 104 ALA A N 1
ATOM 788 C CA . ALA A 1 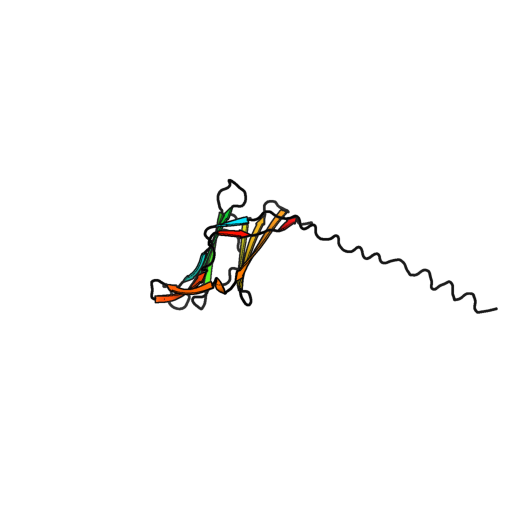104 ? 1.729 -15.320 -6.583 1.00 90.12 104 ALA A CA 1
ATOM 789 C C . ALA A 1 104 ? 1.548 -14.492 -7.873 1.00 90.12 104 ALA A C 1
ATOM 791 O O . ALA A 1 104 ? 2.460 -14.477 -8.691 1.00 90.12 104 ALA A O 1
ATOM 792 N N . ASP A 1 105 ? 0.412 -13.796 -8.007 1.00 92.06 105 ASP A N 1
ATOM 793 C CA . ASP A 1 105 ? 0.033 -13.012 -9.202 1.00 92.06 105 ASP A CA 1
ATOM 794 C C . ASP A 1 105 ? -0.513 -11.610 -8.832 1.00 92.06 105 ASP A C 1
ATOM 796 O O . ASP A 1 105 ? -1.370 -11.032 -9.515 1.00 92.06 105 ASP A O 1
ATOM 800 N N . ALA A 1 106 ? -0.129 -11.114 -7.655 1.00 96.12 106 ALA A N 1
ATOM 801 C CA . ALA A 1 106 ? -0.618 -9.858 -7.100 1.00 96.12 106 ALA A CA 1
ATOM 802 C C . ALA A 1 106 ? 0.300 -9.361 -5.980 1.00 96.12 106 ALA A C 1
ATOM 804 O O . ALA A 1 106 ? 1.156 -10.090 -5.486 1.00 96.12 106 ALA A O 1
ATOM 805 N N . TYR A 1 107 ? 0.026 -8.164 -5.480 1.00 97.25 107 TYR A N 1
ATOM 806 C CA . TYR A 1 107 ? 0.526 -7.664 -4.206 1.00 97.25 107 TYR A CA 1
ATOM 807 C C . TYR A 1 107 ? -0.628 -7.551 -3.210 1.00 97.25 107 TYR A C 1
ATOM 809 O O . TYR A 1 107 ? -1.734 -7.138 -3.555 1.00 97.25 107 TYR A O 1
ATOM 817 N N . ASN A 1 108 ? -0.381 -7.930 -1.962 1.00 97.94 108 ASN A N 1
ATOM 818 C CA . ASN A 1 108 ? -1.324 -7.779 -0.866 1.00 97.94 108 ASN A CA 1
ATOM 819 C C . ASN A 1 108 ? -0.927 -6.566 -0.021 1.00 97.94 108 ASN A C 1
ATOM 821 O O . ASN A 1 108 ? 0.041 -6.619 0.744 1.00 97.94 108 ASN A O 1
ATOM 825 N N . PHE A 1 109 ? -1.687 -5.482 -0.155 1.00 98.31 109 PHE A N 1
ATOM 826 C CA . PHE A 1 109 ? -1.609 -4.340 0.742 1.00 98.31 109 PHE A CA 1
ATOM 827 C C . PHE A 1 109 ? -2.515 -4.594 1.943 1.00 98.31 109 PHE A C 1
ATOM 829 O O . PHE A 1 109 ? -3.692 -4.888 1.782 1.00 98.31 109 PHE A O 1
ATOM 836 N N . THR A 1 110 ? -1.991 -4.498 3.158 1.00 98.25 110 THR A N 1
ATOM 837 C CA . THR A 1 110 ? -2.781 -4.651 4.386 1.00 98.25 110 THR A CA 1
ATOM 838 C C . THR A 1 110 ? -2.555 -3.445 5.268 1.00 98.25 110 THR A C 1
ATOM 840 O O . THR A 1 110 ? -1.423 -3.002 5.426 1.00 98.25 110 THR A O 1
ATOM 843 N N . VAL A 1 111 ? -3.628 -2.942 5.867 1.00 98.00 111 VAL A N 1
ATOM 844 C CA . VAL A 1 111 ? -3.594 -1.857 6.844 1.00 98.00 111 VAL A CA 1
ATOM 845 C C . VAL A 1 111 ? -4.386 -2.275 8.073 1.00 98.00 111 VAL A C 1
ATOM 847 O O . VAL A 1 111 ? -5.406 -2.959 7.993 1.00 98.00 111 VAL A O 1
ATOM 850 N N . SER A 1 112 ? -3.889 -1.876 9.231 1.00 96.62 112 SER A N 1
ATOM 851 C CA . SER A 1 112 ? -4.523 -2.093 10.516 1.00 96.62 112 SER A CA 1
ATOM 852 C C . SER A 1 112 ? -4.396 -0.849 11.373 1.00 96.62 112 SER A C 1
ATOM 854 O O . SER A 1 112 ? -3.405 -0.123 11.285 1.00 96.62 112 SER A O 1
ATOM 856 N N . TRP A 1 113 ? -5.395 -0.612 12.211 1.00 96.19 113 TRP A N 1
ATOM 857 C CA . TRP A 1 113 ? -5.406 0.509 13.135 1.00 96.19 113 TRP A CA 1
ATOM 858 C C . TRP A 1 113 ? -5.954 0.088 14.491 1.00 96.19 113 TRP A C 1
ATOM 860 O O . TRP A 1 113 ? -7.075 -0.411 14.604 1.00 96.19 113 TRP A O 1
ATOM 870 N N . GLN A 1 114 ? -5.158 0.316 15.529 1.00 95.12 114 GLN A N 1
ATOM 871 C CA . GLN A 1 114 ? -5.520 0.060 16.912 1.00 95.12 114 GLN A CA 1
ATOM 872 C C . GLN A 1 114 ? -6.131 1.318 17.551 1.00 95.12 114 GLN A C 1
ATOM 874 O O . GLN A 1 114 ? -5.420 2.165 18.085 1.00 95.12 114 GLN A O 1
ATOM 879 N N . TYR A 1 115 ? -7.461 1.427 17.537 1.00 91.50 115 TYR A N 1
ATOM 880 C CA . TYR A 1 115 ? -8.175 2.597 18.075 1.00 91.50 115 TYR A CA 1
ATOM 881 C C . TYR A 1 115 ? -8.428 2.529 19.588 1.00 91.50 115 TYR A C 1
ATOM 883 O O . TYR A 1 115 ? -8.758 3.536 20.213 1.00 91.50 115 TYR A O 1
ATOM 891 N N . THR A 1 116 ? -8.271 1.354 20.206 1.00 88.88 116 THR A N 1
ATOM 892 C CA . THR A 1 116 ? -8.259 1.179 21.670 1.00 88.88 116 THR A CA 1
ATOM 893 C C . THR A 1 116 ? -7.259 0.095 22.079 1.00 88.88 116 THR A C 1
ATOM 895 O O . THR A 1 116 ? -6.680 -0.585 21.239 1.00 88.88 116 THR A O 1
ATOM 898 N N . GLY A 1 117 ? -7.089 -0.146 23.383 1.00 86.38 117 GLY A N 1
ATOM 899 C CA . GLY A 1 117 ? -6.258 -1.255 23.871 1.00 86.38 117 GLY A CA 1
ATOM 900 C C . GLY A 1 117 ? -6.698 -2.654 23.400 1.00 86.38 117 GLY A C 1
ATOM 901 O O . GLY A 1 117 ? -5.871 -3.561 23.408 1.00 86.38 117 GLY A O 1
ATOM 902 N N . HIS A 1 118 ? -7.954 -2.829 22.962 1.00 85.31 118 HIS A N 1
ATOM 903 C CA . HIS A 1 118 ? -8.530 -4.141 22.616 1.00 85.31 118 HIS A CA 1
ATOM 904 C C . HIS A 1 118 ? -9.209 -4.206 21.239 1.00 85.31 118 HIS A C 1
ATOM 906 O O . HIS A 1 118 ? -9.310 -5.289 20.665 1.00 85.31 118 HIS A O 1
ATOM 912 N N . GLY A 1 119 ? -9.684 -3.074 20.724 1.00 89.62 119 GLY A N 1
ATOM 913 C CA . GLY A 1 119 ? -10.320 -2.961 19.415 1.00 89.62 119 GLY A CA 1
ATOM 914 C C . GLY A 1 119 ? -9.327 -2.514 18.350 1.00 89.62 119 GLY A C 1
ATOM 915 O O . GLY A 1 119 ? -8.595 -1.536 18.551 1.00 89.62 119 GLY A O 1
ATOM 916 N N . HIS A 1 120 ? -9.310 -3.230 17.229 1.00 92.69 120 HIS A N 1
ATOM 917 C CA . HIS A 1 120 ? -8.535 -2.866 16.053 1.00 92.69 120 HIS A CA 1
ATOM 918 C C . HIS A 1 120 ? -9.317 -3.137 14.768 1.00 92.69 120 HIS A C 1
ATOM 920 O O . HIS A 1 120 ? -10.049 -4.116 14.664 1.00 92.69 120 HIS A O 1
ATOM 926 N N . LEU A 1 121 ? -9.139 -2.259 13.784 1.00 94.69 121 LEU A N 1
ATOM 927 C CA . LEU A 1 121 ? -9.585 -2.495 12.415 1.00 94.69 121 LEU A CA 1
ATOM 928 C C . LEU A 1 121 ? -8.448 -3.146 11.640 1.00 94.69 121 LEU A C 1
ATOM 930 O O . LEU A 1 121 ? -7.294 -2.742 11.796 1.00 94.69 121 LEU A O 1
ATOM 934 N N . ILE A 1 122 ? -8.761 -4.113 10.788 1.00 96.06 122 ILE A N 1
ATOM 935 C CA . ILE A 1 122 ? -7.805 -4.686 9.840 1.00 96.06 122 ILE A CA 1
ATOM 936 C C . ILE A 1 122 ? -8.484 -4.922 8.501 1.00 96.06 122 ILE A C 1
ATOM 938 O O . ILE A 1 122 ? -9.609 -5.408 8.446 1.00 96.06 122 ILE A O 1
ATOM 942 N N . GLY A 1 123 ? -7.801 -4.573 7.419 1.00 96.44 123 GLY A N 1
ATOM 943 C CA . GLY A 1 123 ? -8.293 -4.790 6.070 1.00 96.44 123 GLY A CA 1
ATOM 944 C C . GLY A 1 123 ? -7.157 -4.989 5.084 1.00 96.44 123 GLY A C 1
ATOM 945 O O . GLY A 1 123 ? -6.017 -4.586 5.331 1.00 96.44 123 GLY A O 1
ATOM 946 N N . SER A 1 124 ? -7.487 -5.606 3.955 1.00 97.12 124 SER A N 1
ATOM 947 C CA . SER A 1 124 ? -6.536 -5.903 2.890 1.00 97.12 124 SER A CA 1
ATOM 948 C C . SER A 1 124 ? -7.094 -5.499 1.533 1.00 97.12 124 SER A C 1
ATOM 950 O O . SER A 1 124 ? -8.295 -5.581 1.284 1.00 97.12 124 SER A O 1
ATOM 952 N N . TRP A 1 125 ? -6.201 -5.094 0.640 1.00 97.25 125 TRP A N 1
ATOM 953 C CA . TRP A 1 125 ? -6.488 -4.734 -0.736 1.00 97.25 125 TRP A CA 1
ATOM 954 C C . TRP A 1 125 ? -5.519 -5.464 -1.661 1.00 97.25 125 TRP A C 1
ATOM 956 O O . TRP A 1 125 ? -4.299 -5.321 -1.557 1.00 97.25 125 TRP A O 1
ATOM 966 N N . MET A 1 126 ? -6.077 -6.269 -2.563 1.00 97.44 126 MET A N 1
ATOM 967 C CA . MET A 1 126 ? -5.296 -7.022 -3.537 1.00 97.44 126 MET A CA 1
ATOM 968 C C . MET A 1 126 ? -5.040 -6.158 -4.768 1.00 97.44 126 MET A C 1
ATOM 970 O O . MET A 1 126 ? -5.971 -5.765 -5.469 1.00 97.44 126 MET A O 1
ATOM 974 N N . ILE A 1 127 ? -3.768 -5.905 -5.043 1.00 97.62 127 ILE A N 1
ATOM 975 C CA . ILE A 1 127 ? -3.296 -5.166 -6.209 1.00 97.62 127 ILE A CA 1
ATOM 976 C C . ILE A 1 127 ? -2.886 -6.196 -7.261 1.00 97.62 127 ILE A C 1
ATOM 978 O O . ILE A 1 127 ? -1.878 -6.874 -7.072 1.00 97.62 127 ILE A O 1
ATOM 982 N N . PRO A 1 128 ? -3.655 -6.379 -8.345 1.00 96.94 128 PRO A N 1
ATOM 983 C CA . PRO A 1 128 ? -3.306 -7.351 -9.373 1.00 96.94 128 PRO A CA 1
ATOM 984 C C . PRO A 1 128 ? -2.023 -6.936 -10.096 1.00 96.94 128 PRO A C 1
ATOM 986 O O . PRO A 1 128 ? -1.805 -5.746 -10.330 1.00 96.94 128 PRO A O 1
ATOM 989 N N . ASP A 1 129 ? -1.232 -7.905 -10.559 1.00 94.88 129 ASP A N 1
ATOM 990 C CA . ASP A 1 129 ? 0.025 -7.638 -11.277 1.00 94.88 129 ASP A CA 1
ATOM 991 C C . ASP A 1 129 ? -0.152 -6.757 -12.522 1.00 94.88 129 ASP A C 1
ATOM 993 O O . ASP A 1 129 ? 0.754 -6.028 -12.907 1.00 94.88 129 ASP A O 1
ATOM 997 N N . SER A 1 130 ? -1.345 -6.722 -13.127 1.00 96.31 130 SER A N 1
ATOM 998 C CA . SER A 1 130 ? -1.651 -5.796 -14.228 1.00 96.31 130 SER A CA 1
ATOM 999 C C . SER A 1 130 ? -1.491 -4.312 -13.858 1.00 96.31 130 SER A C 1
ATOM 1001 O O . SER A 1 13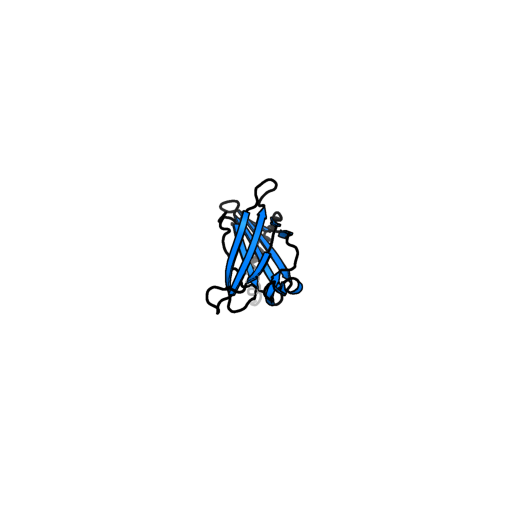0 ? -1.337 -3.471 -14.745 1.00 96.31 130 SER A O 1
ATOM 1003 N N . GLN A 1 131 ? -1.569 -3.985 -12.565 1.00 97.56 131 GLN A N 1
ATOM 1004 C CA . GLN A 1 131 ? -1.365 -2.640 -12.025 1.00 97.56 131 GLN A CA 1
ATOM 1005 C C . GLN A 1 131 ? 0.083 -2.385 -11.601 1.00 97.56 131 GLN A C 1
ATOM 1007 O O . GLN A 1 131 ? 0.373 -1.289 -11.142 1.00 97.56 131 GLN A O 1
ATOM 1012 N N . VAL A 1 132 ? 0.989 -3.349 -11.759 1.00 96.62 132 VAL A N 1
ATOM 1013 C CA . VAL A 1 132 ? 2.410 -3.206 -11.444 1.00 96.62 132 VAL A CA 1
ATOM 1014 C C . VAL A 1 132 ? 3.213 -3.489 -12.708 1.00 96.62 132 VAL A C 1
ATOM 1016 O O . VAL A 1 132 ? 3.337 -4.626 -13.156 1.00 96.62 132 VAL A O 1
ATOM 1019 N N . GLN A 1 133 ? 3.747 -2.438 -13.320 1.00 96.31 133 GLN A N 1
ATOM 1020 C CA . GLN A 1 133 ? 4.325 -2.506 -14.658 1.00 96.31 133 GLN A CA 1
ATOM 1021 C C . GLN A 1 133 ? 5.786 -2.088 -14.652 1.00 96.31 133 GLN A C 1
ATOM 1023 O O . GLN A 1 133 ? 6.190 -1.192 -13.917 1.00 96.31 133 GLN A O 1
ATOM 1028 N N . TRP A 1 134 ? 6.571 -2.720 -15.519 1.00 95.19 134 TRP A N 1
ATOM 1029 C CA . TRP A 1 134 ? 7.891 -2.218 -15.874 1.00 95.19 134 TRP A CA 1
ATOM 1030 C C . TRP A 1 134 ? 7.723 -1.034 -16.820 1.00 95.19 134 TRP A C 1
ATOM 1032 O O . TRP A 1 134 ? 7.205 -1.192 -17.926 1.00 95.19 134 TRP A O 1
ATOM 1042 N N . ILE A 1 135 ? 8.147 0.143 -16.375 1.00 93.44 135 ILE A N 1
ATOM 1043 C CA . ILE A 1 135 ? 8.125 1.378 -17.153 1.00 93.44 135 ILE A CA 1
ATOM 1044 C C . ILE A 1 135 ? 9.545 1.914 -17.306 1.00 93.44 135 ILE A C 1
ATOM 1046 O O . ILE A 1 135 ? 10.395 1.701 -16.447 1.00 93.44 135 ILE A O 1
ATOM 1050 N N . THR A 1 136 ? 9.803 2.623 -18.397 1.00 91.75 136 THR A N 1
ATOM 1051 C CA . THR A 1 136 ? 11.059 3.353 -18.575 1.00 91.75 136 THR A CA 1
ATOM 1052 C C . THR A 1 136 ? 10.950 4.699 -17.866 1.00 91.75 136 THR A C 1
ATOM 1054 O O . THR A 1 136 ? 10.055 5.486 -18.182 1.00 91.75 136 THR A O 1
ATOM 1057 N N . ASP A 1 137 ? 11.825 4.951 -16.894 1.00 84.19 137 ASP A N 1
ATOM 1058 C CA . ASP A 1 137 ? 11.864 6.217 -16.165 1.00 84.19 137 ASP A CA 1
ATOM 1059 C C . ASP A 1 137 ? 12.535 7.345 -16.980 1.00 84.19 137 ASP A C 1
ATOM 1061 O O . ASP A 1 137 ? 12.946 7.171 -18.130 1.00 84.19 137 ASP A O 1
ATOM 1065 N N . ALA A 1 138 ? 12.646 8.540 -16.391 1.00 80.44 138 ALA A N 1
ATOM 1066 C CA . ALA A 1 138 ? 13.263 9.697 -17.047 1.00 80.44 138 ALA A CA 1
ATOM 1067 C C . ALA A 1 138 ? 14.766 9.519 -17.364 1.00 80.44 138 ALA A C 1
ATOM 1069 O O . ALA A 1 138 ? 15.312 10.282 -18.161 1.00 80.44 138 ALA A O 1
ATOM 1070 N N . GLY A 1 139 ? 15.430 8.542 -16.743 1.00 81.12 139 GLY A N 1
ATOM 1071 C CA . GLY A 1 139 ? 16.822 8.164 -16.960 1.00 81.12 139 GLY A CA 1
ATOM 1072 C C . GLY A 1 139 ? 17.020 7.041 -17.982 1.00 81.12 139 GLY A C 1
ATOM 1073 O O . GLY A 1 139 ? 18.141 6.556 -18.103 1.00 81.12 139 GLY A O 1
ATOM 1074 N N . ASP A 1 140 ? 15.972 6.638 -18.711 1.00 85.06 140 ASP A N 1
ATOM 1075 C CA . ASP A 1 140 ? 15.978 5.490 -19.634 1.00 85.06 140 ASP A CA 1
ATOM 1076 C C . ASP A 1 140 ? 16.226 4.141 -18.923 1.00 85.06 140 ASP A C 1
ATOM 1078 O O . ASP A 1 140 ? 16.678 3.163 -19.520 1.00 85.06 140 ASP A O 1
ATOM 1082 N N . VAL A 1 141 ? 15.918 4.076 -17.622 1.00 87.44 141 VAL A N 1
ATOM 1083 C CA . VAL A 1 141 ? 16.074 2.878 -16.793 1.00 87.44 141 VAL A CA 1
ATOM 1084 C C . VAL A 1 141 ? 14.709 2.216 -16.613 1.00 87.44 141 VAL A C 1
ATOM 1086 O O . VAL A 1 141 ? 13.728 2.857 -16.238 1.00 87.44 141 VAL A O 1
ATOM 1089 N N . ALA A 1 142 ? 14.632 0.912 -16.892 1.00 91.62 142 ALA A N 1
ATOM 1090 C CA . ALA A 1 142 ? 13.423 0.130 -16.659 1.00 91.62 142 ALA A CA 1
ATOM 1091 C C . ALA A 1 142 ? 13.219 -0.113 -15.157 1.00 91.62 142 ALA A C 1
ATOM 1093 O O . ALA A 1 142 ? 14.051 -0.731 -14.498 1.00 91.62 142 ALA A O 1
ATOM 1094 N N . VAL A 1 143 ? 12.089 0.349 -14.642 1.00 93.12 143 VAL A N 1
ATOM 1095 C CA . VAL A 1 143 ? 11.752 0.437 -13.224 1.00 93.12 143 VAL A CA 1
ATOM 1096 C C . VAL A 1 143 ? 10.348 -0.123 -13.025 1.00 93.12 143 VAL A C 1
ATOM 1098 O O . VAL A 1 143 ? 9.463 0.113 -13.851 1.00 93.12 143 VAL A O 1
ATOM 1101 N N . GLN A 1 144 ? 10.118 -0.892 -11.962 1.00 95.81 144 GLN A N 1
ATOM 1102 C CA . GLN A 1 144 ? 8.776 -1.382 -11.670 1.00 95.81 144 GLN A CA 1
ATOM 1103 C C . GLN A 1 144 ? 7.968 -0.302 -10.939 1.00 95.81 144 GLN A C 1
ATOM 1105 O O . GLN A 1 144 ? 8.420 0.238 -9.933 1.00 95.81 144 GLN A O 1
ATOM 1110 N N . HIS A 1 145 ? 6.768 0.004 -11.428 1.00 96.12 145 HIS A N 1
ATOM 1111 C CA . HIS A 1 145 ? 5.896 1.043 -10.884 1.00 96.12 145 HIS A CA 1
ATOM 1112 C C . HIS A 1 145 ? 4.460 0.527 -10.774 1.00 96.12 145 HIS A C 1
ATOM 1114 O O . HIS A 1 145 ? 3.925 -0.099 -11.693 1.00 96.12 145 HIS A O 1
ATOM 1120 N N . TYR A 1 146 ? 3.814 0.818 -9.652 1.00 97.50 146 TYR A N 1
ATOM 1121 C CA . TYR A 1 146 ? 2.368 0.770 -9.530 1.00 97.50 146 TYR A CA 1
ATOM 1122 C C . TYR A 1 146 ? 1.697 1.861 -10.382 1.00 97.50 146 TYR A C 1
ATOM 1124 O O . TYR A 1 146 ? 1.934 3.048 -10.198 1.00 97.50 146 TYR A O 1
ATOM 1132 N N . VAL A 1 147 ? 0.823 1.456 -11.300 1.00 97.50 147 VAL A N 1
ATOM 1133 C 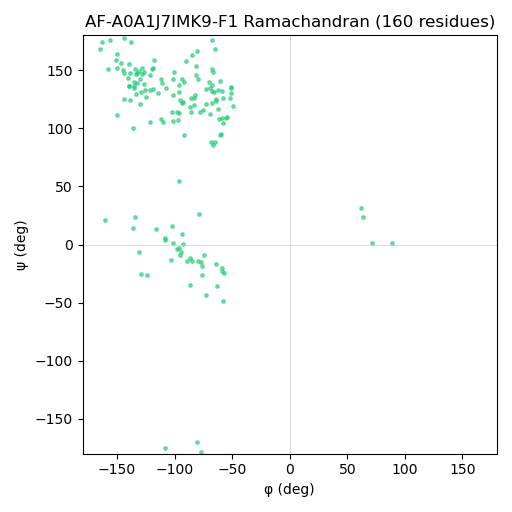CA . VAL A 1 147 ? 0.091 2.335 -12.234 1.00 97.50 147 VAL A CA 1
ATOM 1134 C C . VAL A 1 147 ? -1.427 2.306 -12.008 1.00 97.50 147 VAL A C 1
ATOM 1136 O O . VAL A 1 147 ? -2.204 2.716 -12.872 1.00 97.50 147 VAL A O 1
ATOM 1139 N N . GLY A 1 148 ? -1.868 1.750 -10.878 1.00 97.38 148 GLY A N 1
ATOM 1140 C CA . GLY A 1 148 ? -3.277 1.686 -10.504 1.00 97.38 148 GLY A CA 1
ATOM 1141 C C . GLY A 1 148 ? -3.808 2.991 -9.889 1.00 97.38 148 GLY A C 1
ATOM 1142 O O . GLY A 1 148 ? -3.146 4.028 -9.921 1.00 97.38 148 GLY A O 1
ATOM 1143 N N . PRO A 1 149 ? -5.028 2.962 -9.321 1.00 98.00 149 PRO A N 1
ATOM 1144 C CA . PRO A 1 149 ? -5.601 4.105 -8.616 1.00 98.00 149 PRO A CA 1
ATOM 1145 C C . PRO A 1 149 ? -4.732 4.556 -7.437 1.00 98.00 149 PRO A C 1
ATOM 1147 O O . PRO A 1 149 ? -4.361 3.747 -6.590 1.00 98.00 149 PRO A O 1
ATOM 1150 N N . THR A 1 150 ? -4.472 5.856 -7.334 1.00 98.00 150 THR A N 1
ATOM 1151 C CA . THR A 1 150 ? -3.758 6.445 -6.188 1.00 98.00 150 THR A CA 1
ATOM 1152 C C . THR A 1 150 ? -4.660 6.652 -4.971 1.00 98.00 150 THR A C 1
ATOM 1154 O O . THR A 1 150 ? -4.156 6.881 -3.877 1.00 98.00 150 THR A O 1
ATOM 1157 N N . SER A 1 151 ? -5.980 6.573 -5.153 1.00 97.94 151 SER A N 1
ATOM 1158 C CA . SER A 1 151 ? -6.969 6.668 -4.080 1.00 97.94 151 SER A CA 1
ATOM 1159 C C . SER A 1 151 ? -7.943 5.497 -4.151 1.00 97.94 151 SER A C 1
ATOM 1161 O O . SER A 1 151 ? -8.488 5.199 -5.218 1.00 97.94 151 SER A O 1
ATOM 1163 N N . PHE A 1 152 ? -8.168 4.833 -3.021 1.00 97.44 152 PHE A N 1
ATOM 1164 C CA . PHE A 1 152 ? -9.102 3.715 -2.876 1.00 97.44 152 PHE A CA 1
ATOM 1165 C C . PHE A 1 152 ? -9.551 3.574 -1.417 1.00 97.44 152 PHE A C 1
ATOM 1167 O O . PHE A 1 152 ? -9.118 4.312 -0.539 1.00 97.44 152 PHE A O 1
ATOM 1174 N N . SER A 1 153 ? -10.469 2.653 -1.135 1.00 96.50 153 SER A N 1
ATOM 1175 C CA . SER A 1 153 ? -10.899 2.356 0.234 1.00 96.50 153 SER A CA 1
ATOM 1176 C C . SER A 1 153 ? -10.650 0.893 0.542 1.00 96.50 153 SER A C 1
ATOM 1178 O O . SER A 1 153 ? -10.984 0.025 -0.259 1.00 96.50 153 SER A O 1
ATOM 1180 N N . VAL A 1 154 ? -10.060 0.634 1.704 1.00 97.12 154 VAL A N 1
ATOM 1181 C CA . VAL A 1 154 ? -9.835 -0.719 2.201 1.00 97.12 154 VAL A CA 1
ATOM 1182 C C . VAL A 1 154 ? -10.972 -1.074 3.140 1.00 97.12 154 VAL A C 1
ATOM 1184 O O . VAL A 1 154 ? -11.094 -0.478 4.210 1.00 97.12 154 VAL A O 1
ATOM 1187 N N . ASP A 1 155 ? -11.798 -2.040 2.747 1.00 95.88 155 ASP A N 1
ATOM 1188 C CA . ASP A 1 155 ? -12.797 -2.612 3.645 1.00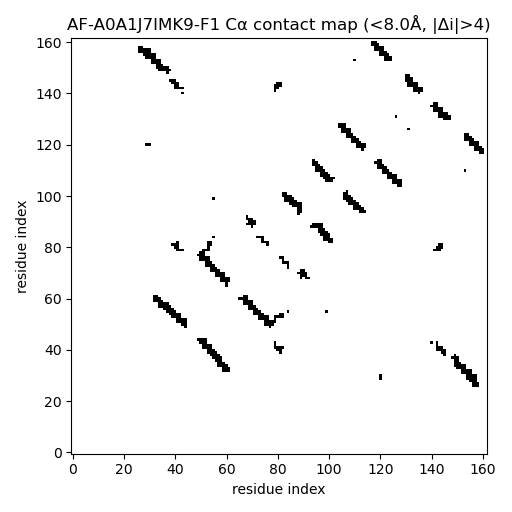 95.88 155 ASP A CA 1
ATOM 1189 C C . ASP A 1 155 ? -12.092 -3.287 4.824 1.00 95.88 155 ASP A C 1
ATOM 1191 O O . ASP A 1 155 ? -11.118 -4.023 4.642 1.00 95.88 155 ASP A O 1
ATOM 1195 N N . THR A 1 156 ? -12.572 -3.016 6.038 1.00 95.12 156 THR A N 1
ATOM 1196 C CA . THR A 1 156 ? -11.987 -3.572 7.258 1.00 95.12 156 THR A CA 1
ATOM 1197 C C . THR A 1 156 ? -12.982 -4.426 8.018 1.00 95.12 156 THR A C 1
ATOM 1199 O O . THR A 1 156 ? -14.193 -4.202 7.981 1.00 95.12 156 THR A O 1
ATOM 1202 N N . ASP A 1 157 ? -12.441 -5.387 8.752 1.00 93.94 157 ASP A N 1
ATOM 1203 C CA . ASP A 1 157 ? -13.141 -6.083 9.811 1.00 93.94 157 ASP A CA 1
ATOM 1204 C C . ASP A 1 157 ? -12.786 -5.430 11.148 1.00 93.94 157 ASP A C 1
ATOM 1206 O O . ASP A 1 157 ? -11.626 -5.096 11.415 1.00 93.94 157 ASP A O 1
ATOM 1210 N N . ASP A 1 158 ? -13.801 -5.253 11.989 1.00 91.50 158 ASP A N 1
ATOM 1211 C CA . ASP A 1 158 ? -13.610 -4.825 13.365 1.00 91.50 158 ASP A CA 1
ATOM 1212 C C . ASP A 1 158 ? -13.339 -6.052 14.238 1.00 91.50 158 ASP A C 1
ATOM 1214 O O . ASP A 1 158 ? -14.182 -6.944 14.396 1.00 91.50 158 ASP A O 1
ATOM 1218 N N . VAL A 1 159 ? -12.122 -6.103 14.772 1.00 87.25 159 VAL A N 1
ATOM 1219 C CA . VAL A 1 159 ? -11.629 -7.197 15.590 1.00 87.25 159 VAL A CA 1
ATOM 1220 C C . VAL A 1 159 ? -11.454 -6.696 17.017 1.00 87.25 159 VAL A C 1
ATOM 1222 O O . VAL A 1 159 ? -10.518 -5.971 17.365 1.00 87.25 159 VAL A O 1
ATOM 1225 N N . PHE A 1 160 ? -12.348 -7.160 17.882 1.00 80.94 160 PHE A N 1
ATOM 1226 C CA . PHE A 1 160 ? -12.205 -7.030 19.323 1.00 80.94 160 PHE A CA 1
ATOM 1227 C C . PHE A 1 160 ? -11.544 -8.285 19.886 1.00 80.94 160 PHE A C 1
ATOM 1229 O O . PHE A 1 160 ? -12.056 -9.396 19.731 1.00 80.94 160 PHE A O 1
ATOM 1236 N N . GLY A 1 161 ? -10.402 -8.110 20.550 1.00 62.06 161 GLY A N 1
ATOM 1237 C CA . GLY A 1 161 ? -9.789 -9.183 21.327 1.00 62.06 161 GLY A CA 1
ATOM 1238 C C . GLY A 1 161 ? -10.692 -9.595 22.494 1.00 62.06 161 GLY A C 1
ATOM 1239 O O . GLY A 1 161 ? -11.093 -8.741 23.287 1.00 62.06 161 GLY A O 1
ATOM 1240 N N . THR A 1 162 ? -11.006 -10.893 22.565 1.00 45.44 162 THR A N 1
ATOM 1241 C CA . THR A 1 162 ? -11.600 -11.589 23.724 1.00 45.44 162 THR A CA 1
ATOM 1242 C C . THR A 1 162 ? -10.679 -11.595 24.931 1.00 45.44 162 THR A C 1
ATOM 1244 O O . THR A 1 162 ? -9.461 -11.789 24.708 1.00 45.44 162 THR A O 1
#

Organism: NCBI:txid1408157

pLDDT: mean 84.2, std 18.24, range [41.06, 98.31]

Secondary structure (DSSP, 8-state):
--SSSSSSSSSS--------PPPPP--EE---EEEEEEEEEEEE-SSSSS-EEEEEEEEE-SSTTSPPEEEEEEEEESSSS---EEEEE-SS-TTEEEEEEE-SSEEEEEEEEE-SSSEEEEEEEEEEGGGEEEEE-TTS-EEEEE-S-S-EEE-EEEEE--

Nearest PDB structures (foldseek):
  4tq2-assembly1_A-2  TM=2.745E-01  e=1.158E-02  Guillardia theta CCMP2712
  4o4u-assembly4_D  TM=1.806E-01  e=3.627E-02  Glaesserella parasuis
  7sfn-assembly1_A  TM=2.874E-01  e=1.371E+00  Streptomyces avermitilis
  6j7m-assembly2_N  TM=2.434E-01  e=3.872E+00  Pseudomonas aeruginosa PAO1

Mean predicted aligned error: 10.73 Å

Solvent-accessible surface area (backbone atoms only — not comparable to full-atom values): 9301 Å² total; per-residue (Å²): 142,88,81,77,79,75,74,74,78,78,77,78,81,78,74,75,80,75,74,72,70,76,76,78,77,76,77,44,80,33,67,63,39,44,36,37,68,45,45,39,27,22,37,84,42,85,84,79,78,68,54,14,34,13,40,40,36,31,29,38,36,86,50,95,93,55,78,64,47,59,32,68,53,73,43,83,27,87,49,38,44,64,58,68,38,67,84,40,57,22,83,82,42,73,52,31,33,32,30,36,37,77,52,96,73,29,34,42,36,34,46,34,37,49,85,48,99,48,38,30,38,41,27,59,44,81,44,49,44,92,34,50,41,80,41,70,48,100,82,75,44,72,25,24,33,54,73,58,78,36,57,52,68,31,58,21,42,41,45,68,68,129

Sequence (162 aa):
MTYLAYMLALLCALLHIASAAPPPALRSTGRPLPIDGFVAQGYPDVMDGTNHLSFVEYNVTLSPGEDSIWCWAWSEVSDLSIGDVPTTACQADHTVKWSFMKAADAYNFTVSWQYTGHGHLIGSWMIPDSQVQWITDAGDVAVQHYVGPTSFSVDTDDVFGT